Protein AF-A0A377Z232-F1 (afdb_monomer)

pLDDT: mean 94.0, std 9.18, range [43.06, 98.81]

Nearest PDB structures (foldseek):
  4uu2-assembly1_B  TM=9.853E-01  e=2.128E-12  Enterobacter sp.
  4uu3-assembly1_B  TM=1.006E+00  e=4.491E-12  Enterobacter sp.
  3nx1-assembly1_A  TM=1.005E+00  e=2.904E-11  Enterobacter sp. Px6-4
  8a85-assembly3_E  TM=9.944E-01  e=4.906E-10  synthetic construct
  2w2a-assembly1_B  TM=9.145E-01  e=1.490E-08  Lactiplantibacillus plantarum

Mean predicted aligned error: 3.64 Å

Solvent-accessible surface area (backbone atoms only — not comparable to full-atom values): 5765 Å² total; per-residue (Å²): 133,82,71,97,59,65,47,83,61,47,76,92,50,47,70,42,73,48,76,51,65,48,97,89,67,31,31,38,34,41,32,29,70,44,80,45,30,31,30,38,37,26,71,38,59,100,63,42,74,42,68,49,70,78,41,62,35,53,57,42,38,80,48,96,51,26,37,37,41,33,38,70,45,97,88,57,34,37,38,40,35,41,44,28,67,78,76,74,42,75,48,76,50,76,49,65,71,82,78,134

InterPro domains:
  IPR008729 Phenolic acid decarboxylase [PF05870] (10-94)
  IPR008729 Phenolic acid decarboxylase [PTHR40087] (3-95)
  IPR012674 Calycin [G3DSA:2.40.128.20] (2-100)
  IPR012674 Calycin [SSF50814] (4-94)

Secondary structure (DSSP, 8-state):
---SS-TT--TTTTT-EEEEE-TTS-EEEEEEEETTEEEEEE-SSTTTT-EEEEEE-EEEEEETTEEEEEEE-TTS-EEEEEEETTTTEEEEEEE-----

Structure (mmCIF, N/CA/C/O backbone):
data_AF-A0A377Z232-F1
#
_entry.id   AF-A0A377Z232-F1
#
loop_
_atom_site.group_PDB
_atom_site.id
_atom_site.type_symbol
_atom_site.label_atom_id
_atom_site.label_alt_id
_atom_site.label_comp_id
_atom_site.label_asym_id
_atom_site.label_entity_id
_atom_site.label_seq_id
_atom_site.pdbx_PDB_ins_code
_atom_site.Cartn_x
_atom_site.Cartn_y
_atom_site.Cartn_z
_atom_site.occupancy
_atom_site.B_iso_or_equiv
_atom_site.auth_seq_id
_atom_site.auth_comp_id
_atom_site.auth_asym_id
_atom_site.auth_atom_id
_atom_site.pdbx_PDB_model_num
ATOM 1 N N . MET A 1 1 ? -27.271 4.445 4.735 1.00 63.25 1 MET A N 1
ATOM 2 C CA . MET A 1 1 ? -26.750 3.400 5.643 1.00 63.25 1 MET A CA 1
ATOM 3 C C . MET A 1 1 ? -25.413 3.866 6.184 1.00 63.25 1 MET A C 1
ATOM 5 O O . MET A 1 1 ? -24.629 4.396 5.406 1.00 63.25 1 MET A O 1
ATOM 9 N N . MET A 1 2 ? -25.178 3.727 7.488 1.00 81.12 2 MET A N 1
ATOM 10 C CA . MET A 1 2 ? -23.838 3.892 8.059 1.00 81.12 2 MET A CA 1
ATOM 11 C C . MET A 1 2 ? -23.001 2.655 7.717 1.00 81.12 2 MET A C 1
ATOM 13 O O . MET A 1 2 ? -23.539 1.550 7.657 1.00 81.12 2 MET A O 1
ATOM 17 N N . SER A 1 3 ? -21.711 2.855 7.451 1.00 85.62 3 SER A N 1
ATOM 18 C CA . SER A 1 3 ? -20.752 1.758 7.300 1.00 85.62 3 SER A CA 1
ATOM 19 C C . SER A 1 3 ? -20.686 0.939 8.594 1.00 85.62 3 SER A C 1
ATOM 21 O O . SER A 1 3 ? -20.823 1.504 9.678 1.00 85.62 3 SER A O 1
ATOM 23 N N . THR A 1 4 ? -20.451 -0.370 8.494 1.00 94.75 4 THR A N 1
ATOM 24 C CA . THR A 1 4 ? -20.207 -1.237 9.663 1.00 94.75 4 THR A CA 1
ATOM 25 C C . THR A 1 4 ? -18.810 -1.047 10.259 1.00 94.75 4 THR A C 1
ATOM 27 O O . THR A 1 4 ? -18.540 -1.556 11.340 1.00 94.75 4 THR A O 1
ATOM 30 N N . PHE A 1 5 ? -17.940 -0.300 9.575 1.00 95.62 5 PHE A N 1
ATOM 31 C CA . PHE A 1 5 ? -16.570 0.012 9.980 1.00 95.62 5 PHE A CA 1
ATOM 32 C C . PHE A 1 5 ? -16.262 1.507 9.813 1.00 95.62 5 PHE A C 1
ATOM 34 O O . PHE A 1 5 ? -16.828 2.174 8.939 1.00 95.62 5 PHE A O 1
ATOM 41 N N . ASP A 1 6 ? -15.318 2.034 10.598 1.00 96.31 6 ASP A N 1
ATOM 42 C CA . ASP A 1 6 ? -14.772 3.378 10.379 1.00 96.31 6 ASP A CA 1
ATOM 43 C C . ASP A 1 6 ? -13.776 3.364 9.211 1.00 96.31 6 ASP A C 1
ATOM 45 O O . ASP A 1 6 ? -12.753 2.680 9.245 1.00 96.31 6 ASP A O 1
ATOM 49 N N . LYS A 1 7 ? -14.072 4.139 8.163 1.00 95.69 7 LYS A N 1
ATOM 50 C CA 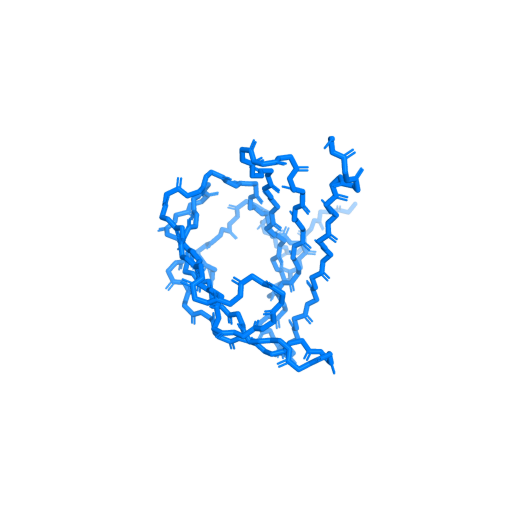. LYS A 1 7 ? -13.253 4.240 6.945 1.00 95.69 7 LYS A CA 1
ATOM 51 C C . LYS A 1 7 ? -11.890 4.916 7.160 1.00 95.69 7 LYS A C 1
ATOM 53 O O . LYS A 1 7 ? -11.016 4.781 6.301 1.00 95.69 7 LYS A O 1
ATOM 58 N N . HIS A 1 8 ? -11.720 5.654 8.260 1.00 95.25 8 HIS A N 1
ATOM 59 C CA . HIS A 1 8 ? -10.464 6.329 8.610 1.00 95.25 8 HIS A CA 1
ATOM 60 C C . HIS A 1 8 ? -9.649 5.562 9.654 1.00 95.25 8 HIS A C 1
ATOM 62 O O . HIS A 1 8 ? -8.497 5.917 9.904 1.00 95.25 8 HIS A O 1
ATOM 68 N N . ASP A 1 9 ? -10.211 4.505 10.245 1.00 97.88 9 ASP A N 1
ATOM 69 C CA . ASP A 1 9 ? -9.456 3.624 11.125 1.00 97.88 9 ASP A CA 1
ATOM 70 C C . ASP A 1 9 ? -8.521 2.735 10.295 1.00 97.88 9 ASP A C 1
ATOM 72 O O . ASP A 1 9 ? -8.925 1.756 9.660 1.00 97.88 9 ASP A O 1
ATOM 76 N N . LEU A 1 10 ? -7.242 3.104 10.305 1.00 98.50 10 LEU A N 1
ATOM 77 C CA . LEU A 1 10 ? -6.162 2.395 9.626 1.00 98.50 10 LEU A CA 1
ATOM 78 C C . LEU A 1 10 ? -5.327 1.529 10.582 1.00 98.50 10 LEU A C 1
ATOM 80 O O . LEU A 1 10 ? -4.297 0.998 10.166 1.00 98.50 10 LEU A O 1
ATOM 84 N N . SER A 1 11 ? -5.744 1.358 11.842 1.00 98.25 11 SER A N 1
ATOM 85 C CA . SER A 1 11 ? -4.979 0.617 12.860 1.00 98.25 11 SER A CA 1
ATOM 86 C C . SER A 1 11 ? -4.680 -0.834 12.460 1.00 98.25 11 SER A C 1
ATOM 88 O O . SER A 1 11 ? -3.608 -1.356 12.758 1.00 98.25 11 SER A O 1
ATOM 90 N N . GLY A 1 12 ? -5.580 -1.473 11.705 1.00 98.00 12 GLY A N 1
ATOM 91 C CA . GLY A 1 12 ? -5.375 -2.821 11.165 1.00 98.00 12 GLY A CA 1
ATOM 92 C C . GLY A 1 12 ? -4.327 -2.915 10.045 1.00 98.00 12 GLY A C 1
ATOM 93 O O . GLY A 1 12 ? -3.817 -4.009 9.775 1.00 98.00 12 GLY A O 1
ATOM 94 N N . PHE A 1 13 ? -3.967 -1.792 9.416 1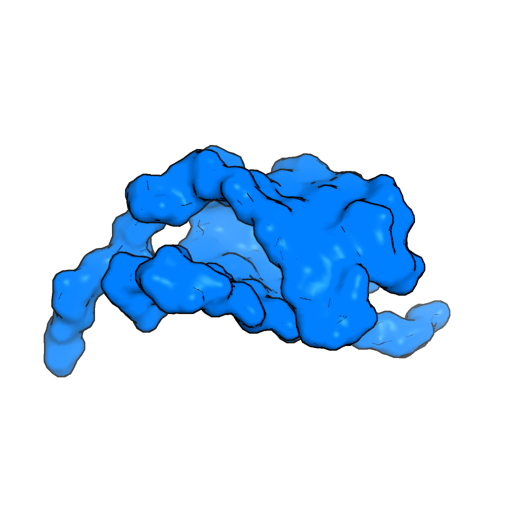.00 98.50 13 PHE A N 1
ATOM 95 C CA . PHE A 1 13 ? -3.138 -1.744 8.207 1.00 98.50 13 PHE A CA 1
ATOM 96 C C . PHE A 1 13 ? -1.794 -1.036 8.393 1.00 98.50 13 PHE A C 1
ATOM 98 O O . PHE A 1 13 ? -0.799 -1.477 7.821 1.00 98.50 13 PHE A O 1
ATOM 105 N N . ILE A 1 14 ? -1.729 0.014 9.215 1.00 98.62 14 ILE A N 1
ATOM 106 C CA . ILE A 1 14 ? -0.463 0.677 9.556 1.00 98.62 14 ILE A CA 1
ATOM 107 C C . ILE A 1 14 ? 0.491 -0.333 10.210 1.00 98.62 14 ILE A C 1
ATOM 109 O O . ILE A 1 14 ? 0.091 -1.175 11.014 1.00 98.62 14 ILE A O 1
ATOM 113 N N . GLY A 1 15 ? 1.765 -0.276 9.826 1.00 98.50 15 GLY A N 1
ATOM 114 C CA . GLY A 1 15 ? 2.813 -1.196 10.260 1.00 98.50 15 GLY A CA 1
ATOM 115 C C . GLY A 1 15 ? 2.833 -2.531 9.512 1.00 98.50 15 GLY A C 1
ATOM 116 O O . GLY A 1 15 ? 3.721 -3.345 9.759 1.00 98.50 15 GLY A O 1
ATOM 117 N N . LYS A 1 16 ? 1.891 -2.793 8.592 1.00 98.50 16 LYS A N 1
ATOM 118 C CA . LYS A 1 16 ? 1.925 -4.011 7.773 1.00 98.50 16 LYS A CA 1
ATOM 119 C C . LYS A 1 16 ? 3.086 -3.957 6.785 1.00 98.50 16 LYS A C 1
ATOM 121 O O . LYS A 1 16 ? 3.273 -2.979 6.062 1.00 98.50 16 LYS A O 1
ATOM 126 N N . HIS A 1 17 ? 3.820 -5.062 6.741 1.00 98.31 17 HIS A N 1
ATOM 127 C CA . HIS A 1 17 ? 4.869 -5.347 5.773 1.00 98.31 17 HIS A CA 1
ATOM 128 C C . HIS A 1 17 ? 4.407 -6.514 4.902 1.00 98.31 17 HIS A C 1
ATOM 130 O O . HIS A 1 17 ? 4.080 -7.581 5.420 1.00 98.31 17 HIS A O 1
ATOM 136 N N . LEU A 1 18 ? 4.282 -6.279 3.598 1.00 97.81 18 LEU A N 1
ATOM 137 C CA . LEU A 1 18 ? 3.625 -7.192 2.668 1.00 97.81 18 LEU A CA 1
ATOM 138 C C . LEU A 1 18 ? 4.521 -7.428 1.460 1.00 97.81 18 LEU A C 1
ATOM 140 O O . LEU A 1 18 ? 4.946 -6.474 0.814 1.00 97.81 18 LEU A O 1
ATOM 144 N N . VAL A 1 19 ? 4.744 -8.697 1.134 1.00 97.44 19 VAL A N 1
ATOM 145 C CA . VAL A 1 19 ? 5.384 -9.135 -0.110 1.00 97.44 19 VAL A CA 1
ATOM 146 C C . VAL A 1 19 ? 4.332 -9.866 -0.930 1.00 97.44 19 VAL A C 1
ATOM 148 O O . VAL A 1 19 ? 3.647 -10.748 -0.411 1.00 97.44 19 VAL A O 1
ATOM 151 N N . TYR A 1 20 ? 4.184 -9.495 -2.196 1.00 95.88 20 TYR A N 1
ATOM 152 C CA . TYR A 1 20 ? 3.184 -10.064 -3.091 1.00 95.88 20 TYR A CA 1
ATOM 153 C C . TYR A 1 20 ? 3.747 -10.222 -4.501 1.00 95.88 20 TYR A C 1
ATOM 155 O O . TYR A 1 20 ? 4.652 -9.503 -4.923 1.00 95.88 20 TYR A O 1
ATOM 163 N N . THR A 1 21 ? 3.210 -11.200 -5.224 1.00 96.12 21 THR A N 1
ATOM 164 C CA . THR A 1 21 ? 3.574 -11.475 -6.614 1.00 96.12 21 THR A CA 1
ATOM 165 C C . THR A 1 21 ? 2.326 -11.302 -7.461 1.00 96.12 21 THR A C 1
ATOM 167 O O . THR A 1 21 ? 1.313 -11.935 -7.176 1.00 96.12 21 THR A O 1
ATOM 170 N N . TYR A 1 22 ? 2.384 -10.422 -8.456 1.00 94.69 22 TYR A N 1
ATOM 171 C CA . TYR A 1 22 ? 1.316 -10.270 -9.441 1.00 94.69 22 TYR A CA 1
ATOM 172 C C . TYR A 1 22 ? 1.182 -11.537 -10.297 1.00 94.69 22 TYR A C 1
ATOM 174 O O . TYR A 1 22 ? 2.149 -12.279 -10.467 1.00 94.69 22 TYR A O 1
ATOM 182 N N . ASP A 1 23 ? 0.023 -11.733 -10.929 1.00 95.38 23 ASP A N 1
ATOM 183 C CA . ASP A 1 23 ? -0.222 -12.878 -11.824 1.00 95.38 23 ASP A CA 1
ATOM 184 C C . ASP A 1 23 ? 0.754 -12.936 -13.016 1.00 95.38 23 ASP A C 1
ATOM 186 O O . ASP A 1 23 ? 1.023 -14.004 -13.560 1.00 95.38 23 ASP A O 1
ATOM 190 N N . ASN A 1 24 ? 1.337 -11.796 -13.403 1.00 93.38 24 ASN A N 1
ATOM 191 C CA . ASN A 1 24 ? 2.379 -11.710 -14.433 1.00 93.38 24 ASN A CA 1
ATOM 192 C C . ASN A 1 24 ? 3.796 -12.070 -13.924 1.00 93.38 24 ASN A C 1
ATOM 194 O O . ASN A 1 24 ? 4.771 -11.921 -14.662 1.00 93.38 24 ASN A O 1
ATOM 198 N N . GLY A 1 25 ? 3.924 -12.520 -12.672 1.00 94.75 25 GLY A N 1
ATOM 199 C CA . GLY A 1 25 ? 5.167 -12.981 -12.055 1.00 94.75 25 GLY A CA 1
ATOM 200 C C . GLY A 1 25 ? 6.031 -11.893 -11.412 1.00 94.75 25 GLY A C 1
ATOM 201 O O . GLY A 1 25 ? 7.102 -12.206 -10.889 1.00 94.75 25 GLY A O 1
ATOM 202 N N . TRP A 1 26 ? 5.619 -10.621 -11.430 1.00 95.06 26 TRP A N 1
ATOM 203 C CA . TRP A 1 26 ? 6.415 -9.561 -10.811 1.00 95.06 26 TRP A CA 1
ATOM 204 C C . TRP A 1 26 ? 6.240 -9.526 -9.296 1.00 95.06 26 TRP A C 1
ATOM 206 O O . TRP A 1 26 ? 5.116 -9.511 -8.794 1.00 95.06 26 TRP A O 1
ATOM 216 N N . ASN A 1 27 ? 7.354 -9.463 -8.571 1.00 95.62 27 ASN A N 1
ATOM 217 C CA . ASN A 1 27 ? 7.386 -9.511 -7.117 1.00 95.62 27 ASN A CA 1
ATOM 218 C C . ASN A 1 27 ? 7.667 -8.126 -6.520 1.00 95.62 27 ASN A C 1
ATOM 220 O O . ASN A 1 27 ? 8.649 -7.464 -6.864 1.00 95.62 27 ASN A O 1
ATOM 224 N N . TYR A 1 28 ? 6.770 -7.695 -5.641 1.00 96.81 28 TYR A N 1
ATOM 225 C CA . TYR A 1 28 ? 6.739 -6.369 -5.039 1.00 96.81 28 TYR A CA 1
ATOM 226 C C . TYR A 1 28 ? 6.604 -6.488 -3.521 1.00 96.81 28 TYR A C 1
ATOM 228 O O . TYR A 1 28 ? 6.102 -7.472 -2.979 1.00 96.81 28 TYR A O 1
ATOM 236 N N . GLU A 1 29 ? 7.049 -5.450 -2.832 1.00 97.81 29 GLU A N 1
ATOM 237 C CA . GLU A 1 29 ? 7.061 -5.342 -1.383 1.00 97.81 29 GLU A CA 1
ATOM 238 C C . GLU A 1 29 ? 6.625 -3.937 -0.975 1.00 97.81 29 GLU A C 1
ATOM 240 O O . GLU A 1 29 ? 7.096 -2.954 -1.548 1.00 97.81 29 GLU A O 1
ATOM 245 N N . ILE A 1 30 ? 5.745 -3.835 0.021 1.00 98.38 30 ILE A N 1
ATOM 246 C CA . ILE A 1 30 ? 5.334 -2.563 0.623 1.00 98.38 30 ILE A CA 1
ATOM 247 C C . ILE A 1 30 ? 5.409 -2.628 2.147 1.00 98.38 30 ILE A C 1
ATOM 249 O O . ILE A 1 30 ? 5.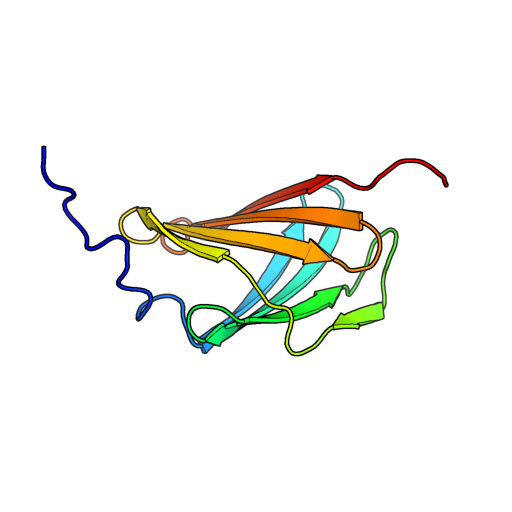131 -3.662 2.757 1.00 98.38 30 ILE A O 1
ATOM 253 N N . TYR A 1 31 ? 5.730 -1.496 2.762 1.00 98.69 31 TYR A N 1
ATOM 254 C CA . TYR A 1 31 ? 5.628 -1.262 4.196 1.00 98.69 31 TYR A CA 1
ATOM 255 C C . TYR A 1 31 ? 4.779 -0.014 4.449 1.00 98.69 31 TYR A C 1
ATOM 257 O O . TYR A 1 31 ? 5.145 1.092 4.048 1.00 98.69 31 TYR A O 1
ATOM 265 N N . VAL A 1 32 ? 3.637 -0.191 5.115 1.00 98.69 32 VAL A N 1
ATOM 266 C CA . VAL A 1 32 ? 2.701 0.897 5.432 1.00 98.69 32 VAL A CA 1
ATOM 267 C C . VAL A 1 32 ? 3.203 1.632 6.672 1.00 98.69 32 VAL A C 1
ATOM 269 O O . VAL A 1 32 ? 2.891 1.252 7.799 1.00 98.69 32 VAL A O 1
ATOM 272 N N . LYS A 1 33 ? 4.021 2.667 6.478 1.00 98.50 33 LYS A N 1
ATOM 27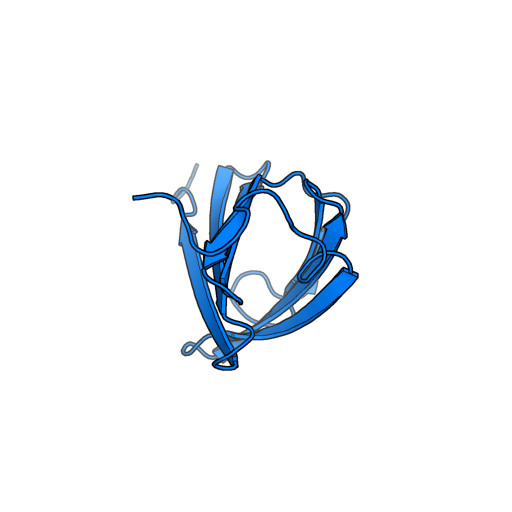3 C CA . LYS A 1 33 ? 4.755 3.331 7.564 1.00 98.50 33 LYS A CA 1
ATOM 274 C C . LYS A 1 33 ? 3.833 4.063 8.536 1.00 98.50 33 LYS A C 1
ATOM 276 O O . LYS A 1 33 ? 4.023 3.981 9.746 1.00 98.50 33 LYS A O 1
ATOM 281 N N . ASN A 1 34 ? 2.853 4.790 8.009 1.00 98.56 34 ASN A N 1
ATOM 282 C CA . ASN A 1 34 ? 1.859 5.536 8.779 1.00 98.56 34 ASN A CA 1
ATOM 283 C C . ASN A 1 34 ? 0.592 5.759 7.919 1.00 98.56 34 ASN A C 1
ATOM 285 O O . ASN A 1 34 ? 0.452 5.153 6.859 1.00 98.56 34 ASN A O 1
ATOM 289 N N . GLY A 1 35 ? -0.341 6.608 8.365 1.00 98.19 35 GLY A N 1
ATOM 290 C CA . GLY A 1 35 ? -1.621 6.840 7.677 1.00 98.19 35 GLY A CA 1
ATOM 291 C C . GLY A 1 35 ? -1.549 7.555 6.317 1.00 98.19 35 GLY A C 1
ATOM 292 O O . GLY A 1 35 ? -2.576 7.652 5.653 1.00 98.19 35 GLY A O 1
ATOM 293 N N . HIS A 1 36 ? -0.383 8.055 5.902 1.00 98.38 36 HIS A N 1
ATOM 294 C CA . HIS A 1 36 ? -0.192 8.799 4.649 1.00 98.38 36 HIS A CA 1
ATOM 295 C C . HIS A 1 36 ? 1.173 8.539 3.984 1.00 98.38 36 HIS A C 1
ATOM 297 O O . HIS A 1 36 ? 1.587 9.278 3.091 1.00 98.38 36 HIS A O 1
ATOM 303 N N . THR A 1 37 ? 1.910 7.511 4.409 1.00 98.50 37 THR A N 1
ATOM 304 C CA . THR A 1 37 ? 3.256 7.225 3.892 1.00 98.50 37 THR A CA 1
ATOM 305 C C . THR A 1 37 ? 3.500 5.726 3.778 1.00 98.50 37 THR A C 1
ATOM 307 O O . THR A 1 37 ? 3.161 4.966 4.691 1.00 98.50 37 THR A O 1
ATOM 310 N N . LEU A 1 38 ? 4.162 5.307 2.697 1.00 98.44 38 LEU A N 1
ATOM 311 C CA . LEU A 1 38 ? 4.703 3.958 2.541 1.00 98.44 38 LEU A CA 1
ATOM 312 C C . LEU A 1 38 ? 6.168 3.961 2.097 1.00 98.44 38 LEU A C 1
ATOM 314 O O . LEU A 1 38 ? 6.640 4.890 1.444 1.00 98.44 38 LEU A O 1
ATOM 318 N N . ASP A 1 39 ? 6.848 2.860 2.400 1.00 98.50 39 ASP A N 1
ATOM 319 C CA . ASP A 1 39 ? 8.066 2.454 1.702 1.00 98.50 39 ASP A CA 1
ATOM 320 C C . ASP A 1 39 ? 7.715 1.288 0.770 1.00 98.50 39 ASP A C 1
ATOM 322 O O . ASP A 1 39 ? 6.846 0.472 1.093 1.00 98.50 39 ASP A O 1
ATOM 326 N N . TYR A 1 40 ? 8.383 1.174 -0.377 1.00 97.38 40 TYR A N 1
ATOM 327 C CA . TYR A 1 40 ? 8.190 0.033 -1.270 1.00 97.38 40 TYR A CA 1
ATOM 328 C C . TYR A 1 40 ? 9.486 -0.419 -1.940 1.00 97.38 40 TYR A C 1
ATOM 330 O O . TYR A 1 40 ? 10.418 0.360 -2.147 1.00 97.38 40 TYR A O 1
ATOM 338 N N . ARG A 1 41 ? 9.538 -1.702 -2.300 1.00 97.12 41 ARG A N 1
ATOM 339 C CA . ARG A 1 41 ? 10.633 -2.321 -3.048 1.00 97.12 41 ARG A CA 1
ATOM 340 C C . ARG A 1 41 ? 10.081 -3.225 -4.142 1.00 97.12 41 ARG A C 1
ATOM 342 O O . ARG A 1 41 ? 9.095 -3.928 -3.954 1.00 97.12 41 ARG A O 1
ATOM 349 N N . ILE A 1 42 ? 10.735 -3.199 -5.292 1.00 94.50 42 ILE A N 1
ATOM 350 C CA . ILE A 1 42 ? 10.405 -4.000 -6.464 1.00 94.50 42 ILE A CA 1
ATOM 351 C C . ILE A 1 42 ? 11.520 -5.023 -6.630 1.00 94.50 42 ILE A C 1
ATOM 353 O O . ILE A 1 42 ? 12.664 -4.660 -6.896 1.00 94.50 42 ILE A O 1
ATOM 357 N N . HIS A 1 43 ? 11.205 -6.301 -6.450 1.00 93.69 43 HIS A N 1
ATOM 358 C CA . HIS A 1 43 ? 12.185 -7.385 -6.537 1.00 93.69 43 HIS A CA 1
ATOM 359 C C . HIS A 1 43 ? 12.391 -7.850 -7.976 1.00 93.69 43 HIS A C 1
ATOM 361 O O . HIS A 1 43 ? 13.518 -8.114 -8.381 1.00 93.69 43 HIS A O 1
ATOM 367 N N . SER A 1 44 ? 11.319 -7.927 -8.769 1.00 90.06 44 SER A N 1
ATOM 368 C CA . SER A 1 44 ? 11.366 -8.379 -10.165 1.00 90.06 44 SER A CA 1
ATOM 369 C C . SER A 1 44 ? 10.362 -7.632 -11.052 1.00 90.06 44 SER A C 1
ATOM 371 O O . SER A 1 44 ? 9.439 -6.988 -10.556 1.00 90.06 44 SER A O 1
ATOM 373 N N . GLY A 1 45 ? 10.545 -7.709 -12.374 1.00 87.88 45 GLY A N 1
ATOM 374 C CA . GLY A 1 45 ? 9.708 -7.034 -13.375 1.00 87.88 45 GLY A CA 1
ATOM 375 C C . GLY A 1 45 ? 10.449 -5.926 -14.127 1.00 87.88 45 GLY A C 1
ATOM 376 O O . GLY A 1 45 ? 11.676 -5.857 -14.086 1.00 87.88 45 GLY A O 1
ATOM 377 N N . ILE A 1 46 ? 9.704 -5.054 -14.817 1.00 83.19 46 ILE A N 1
ATOM 378 C CA . ILE A 1 46 ? 10.266 -4.010 -15.706 1.00 83.19 46 ILE A CA 1
ATOM 379 C C . ILE A 1 46 ? 11.204 -3.045 -14.962 1.00 83.19 46 ILE A C 1
ATOM 381 O O . ILE A 1 46 ? 12.175 -2.561 -15.533 1.00 83.19 46 ILE A O 1
ATOM 385 N N . VAL A 1 47 ? 10.931 -2.784 -13.683 1.00 83.56 47 VAL A N 1
ATOM 386 C CA . VAL A 1 47 ? 11.693 -1.856 -12.831 1.00 83.56 47 VAL A CA 1
ATOM 387 C C . VAL A 1 47 ? 12.265 -2.557 -11.589 1.00 83.56 47 VAL A C 1
ATOM 389 O O . VAL A 1 47 ? 12.272 -1.997 -10.493 1.00 83.56 47 VAL A O 1
ATOM 392 N N . GLY A 1 48 ? 12.716 -3.807 -11.747 1.00 85.38 48 GLY A N 1
ATOM 393 C CA . GLY A 1 48 ? 13.325 -4.597 -10.670 1.00 85.38 48 GLY A CA 1
ATOM 394 C C . GLY A 1 48 ? 14.514 -3.902 -9.986 1.00 85.38 48 GLY A C 1
ATOM 395 O O . GLY A 1 48 ? 15.192 -3.067 -10.581 1.00 85.38 48 GLY A O 1
ATOM 396 N N . ASN A 1 49 ? 14.753 -4.247 -8.719 1.00 90.56 49 ASN A N 1
ATOM 397 C CA . ASN A 1 49 ? 15.715 -3.635 -7.789 1.00 90.56 49 ASN A CA 1
ATOM 398 C C . ASN A 1 49 ? 15.456 -2.168 -7.409 1.00 90.56 49 ASN A C 1
ATOM 400 O O . ASN A 1 49 ? 16.223 -1.594 -6.631 1.00 90.56 49 ASN A O 1
ATOM 404 N N . ARG A 1 50 ? 14.372 -1.549 -7.886 1.00 91.38 50 ARG A N 1
ATOM 405 C CA . ARG A 1 50 ? 13.966 -0.224 -7.414 1.00 91.38 50 ARG A CA 1
ATOM 406 C C . ARG A 1 50 ? 13.429 -0.310 -5.987 1.00 91.38 50 ARG A C 1
ATOM 408 O O . ARG A 1 50 ? 12.645 -1.195 -5.654 1.00 91.38 50 ARG A O 1
ATOM 415 N N . TRP A 1 51 ? 13.797 0.658 -5.159 1.00 94.88 51 TRP A N 1
ATOM 416 C CA . TRP A 1 51 ? 13.222 0.853 -3.833 1.00 94.88 51 TRP A CA 1
ATOM 417 C C . TRP A 1 51 ? 13.002 2.342 -3.589 1.00 94.88 51 TRP A C 1
ATOM 419 O O . TRP A 1 51 ? 13.768 3.174 -4.079 1.00 94.88 51 TRP A O 1
ATOM 429 N N . VAL 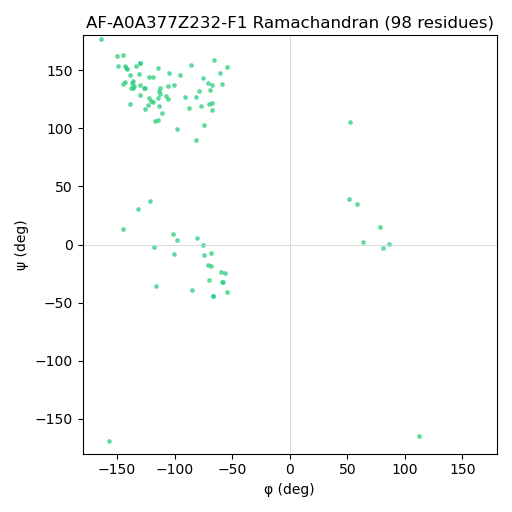A 1 52 ? 11.944 2.673 -2.863 1.00 96.31 52 VAL A N 1
ATOM 430 C CA . VAL A 1 52 ? 11.577 4.048 -2.534 1.00 96.31 52 VAL A CA 1
ATOM 431 C C . VAL A 1 52 ? 11.159 4.101 -1.076 1.00 96.31 52 VAL A C 1
ATOM 433 O O . VAL A 1 52 ? 10.477 3.206 -0.573 1.00 96.31 52 VAL A O 1
ATOM 436 N N . LYS A 1 53 ? 11.599 5.160 -0.405 1.00 97.62 53 LYS A N 1
ATOM 437 C CA . LYS A 1 53 ? 11.251 5.469 0.976 1.00 97.62 53 LYS A CA 1
ATOM 438 C C . LYS A 1 53 ? 10.447 6.751 1.037 1.00 97.62 53 LYS A C 1
ATOM 440 O O . LYS A 1 53 ? 10.642 7.630 0.202 1.00 97.62 53 LYS A O 1
ATOM 445 N N . ASP A 1 54 ? 9.604 6.839 2.056 1.00 97.94 54 ASP A N 1
ATOM 446 C CA . ASP A 1 54 ? 8.857 8.045 2.406 1.00 97.94 54 ASP A CA 1
ATOM 447 C C . ASP A 1 54 ? 7.956 8.545 1.263 1.00 97.94 54 ASP A C 1
ATOM 449 O O . ASP A 1 54 ? 7.751 9.744 1.093 1.00 97.94 54 ASP A O 1
ATOM 453 N N . GLN A 1 55 ? 7.393 7.617 0.479 1.00 98.12 55 GLN A N 1
ATOM 454 C CA . GLN A 1 55 ? 6.419 7.948 -0.556 1.00 98.12 55 GLN A CA 1
ATOM 455 C C . GLN A 1 55 ? 5.117 8.392 0.114 1.00 98.12 55 GLN A C 1
ATOM 457 O O . GLN A 1 55 ? 4.495 7.622 0.849 1.00 98.12 55 GLN A O 1
ATOM 462 N N . GLU A 1 56 ? 4.687 9.618 -0.166 1.00 98.44 56 GLU A N 1
ATOM 463 C CA . GLU A 1 56 ? 3.375 10.111 0.247 1.00 98.44 56 GLU A CA 1
ATOM 464 C C . GLU A 1 56 ? 2.269 9.355 -0.499 1.00 98.44 56 GLU A C 1
ATOM 466 O O . GLU A 1 56 ? 2.379 9.102 -1.703 1.00 98.44 56 GLU A O 1
ATOM 471 N N . ALA A 1 57 ? 1.210 8.969 0.210 1.00 98.50 57 ALA A N 1
ATOM 472 C CA . ALA A 1 57 ? 0.110 8.210 -0.362 1.00 98.50 57 ALA A CA 1
ATOM 473 C C . ALA A 1 57 ? -1.227 8.509 0.311 1.00 98.50 57 ALA A C 1
ATOM 475 O O . ALA A 1 57 ? -1.316 8.815 1.498 1.00 98.50 57 ALA A O 1
ATOM 476 N N . TYR A 1 58 ? -2.292 8.306 -0.453 1.00 98.56 58 TYR A N 1
ATOM 477 C CA . TYR A 1 58 ? -3.661 8.288 0.032 1.00 98.56 58 TYR A CA 1
ATOM 478 C C . TYR A 1 58 ? -4.010 6.874 0.488 1.00 98.56 58 TYR A C 1
ATOM 480 O O . TYR A 1 58 ? -4.011 5.945 -0.323 1.00 98.56 58 TYR A O 1
ATOM 488 N N . ILE A 1 59 ? -4.317 6.711 1.776 1.00 98.62 59 ILE A N 1
ATOM 489 C CA . ILE A 1 59 ? -4.636 5.416 2.385 1.00 98.62 59 ILE A CA 1
ATOM 490 C C . ILE A 1 59 ? -6.027 5.486 3.005 1.00 98.62 59 ILE A C 1
ATOM 492 O O . ILE A 1 59 ? -6.316 6.370 3.807 1.00 98.62 59 ILE A O 1
ATOM 496 N N . VAL A 1 60 ? -6.900 4.552 2.631 1.00 98.31 60 VAL A N 1
ATOM 497 C CA . VAL A 1 60 ? -8.278 4.486 3.138 1.00 98.31 60 VAL A CA 1
ATOM 498 C C . VAL A 1 60 ? -8.713 3.044 3.370 1.00 98.31 60 VAL A C 1
ATOM 500 O O . VAL A 1 60 ? -8.272 2.125 2.674 1.00 98.31 60 VAL A O 1
ATOM 503 N N . ARG A 1 61 ? -9.624 2.839 4.324 1.00 98.56 61 ARG A N 1
ATOM 504 C CA . ARG A 1 61 ? -10.298 1.555 4.534 1.00 98.56 61 ARG A CA 1
ATOM 505 C C . ARG A 1 61 ? -11.587 1.518 3.710 1.00 98.56 61 ARG A C 1
ATOM 507 O O . ARG A 1 61 ? -12.410 2.427 3.796 1.00 98.56 61 ARG A O 1
ATOM 514 N N . VAL A 1 62 ? -11.751 0.478 2.892 1.00 98.25 62 VAL A N 1
ATOM 515 C CA . VAL A 1 62 ? -12.888 0.307 1.959 1.00 98.25 62 VAL A CA 1
ATOM 516 C C . VAL A 1 62 ? -13.738 -0.933 2.258 1.00 98.25 62 VAL A C 1
ATOM 518 O O . VAL A 1 62 ? -14.752 -1.157 1.606 1.00 98.25 62 VAL A O 1
ATOM 521 N N . GLY A 1 63 ? -13.345 -1.720 3.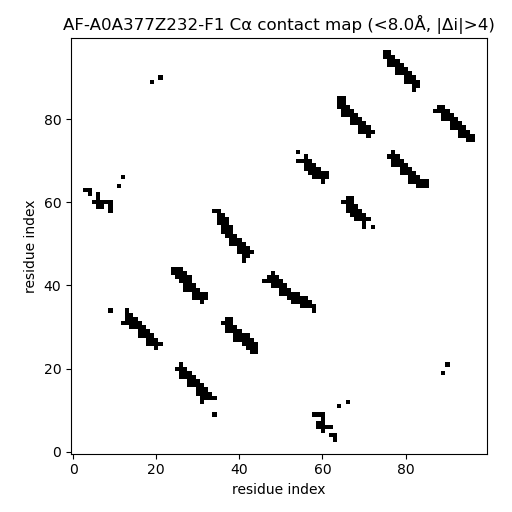257 1.00 97.69 63 GLY A N 1
ATOM 522 C CA . GLY A 1 63 ? -14.074 -2.872 3.780 1.00 97.69 63 GLY A CA 1
ATOM 523 C C . GLY A 1 63 ? -13.518 -3.279 5.144 1.00 97.69 63 GLY A C 1
ATOM 524 O O . GLY A 1 63 ? -12.511 -2.728 5.595 1.00 97.69 63 GLY A O 1
ATOM 525 N N . GLU A 1 64 ? -14.125 -4.277 5.786 1.00 96.56 64 GLU A N 1
ATOM 526 C CA . GLU A 1 64 ? -13.735 -4.704 7.139 1.00 96.56 64 GLU A CA 1
ATOM 527 C C . GLU A 1 64 ? -12.238 -5.040 7.240 1.00 96.56 64 GLU A C 1
ATOM 529 O O . GLU A 1 64 ? -11.563 -4.642 8.179 1.00 96.56 64 GLU A O 1
ATOM 534 N N . SER A 1 65 ? -11.674 -5.713 6.242 1.00 98.12 65 SER A N 1
ATOM 535 C CA . SER A 1 65 ? -10.236 -6.010 6.172 1.00 98.12 65 SER A CA 1
ATOM 536 C C . SER A 1 65 ? -9.653 -5.661 4.804 1.00 98.12 65 SER A C 1
ATOM 538 O O . SER A 1 65 ? -8.724 -6.315 4.332 1.00 98.12 65 SER A O 1
ATOM 540 N N . ILE A 1 66 ? -10.228 -4.640 4.157 1.00 98.69 66 ILE A N 1
ATOM 541 C CA . ILE A 1 66 ? -9.868 -4.213 2.804 1.00 98.69 66 ILE A CA 1
ATOM 542 C C . ILE A 1 66 ? -9.410 -2.761 2.839 1.00 98.69 66 ILE A C 1
ATOM 544 O O . ILE A 1 66 ? -10.151 -1.867 3.259 1.00 98.69 66 ILE A O 1
ATOM 548 N N . TYR A 1 67 ? -8.200 -2.530 2.349 1.00 98.81 67 TYR A N 1
ATOM 549 C CA . TYR A 1 67 ? -7.561 -1.223 2.319 1.00 98.81 67 TYR A CA 1
ATOM 550 C C . TYR A 1 67 ? -7.201 -0.852 0.891 1.00 98.81 67 TYR A C 1
ATOM 552 O O . TYR A 1 67 ? -6.821 -1.705 0.088 1.00 98.81 67 TYR A O 1
ATOM 560 N N . LYS A 1 68 ? -7.317 0.436 0.584 1.00 98.75 68 LYS A N 1
ATOM 561 C CA . LYS A 1 68 ? -6.855 1.020 -0.667 1.00 98.75 68 LYS A CA 1
ATOM 562 C C . LYS A 1 68 ? -5.691 1.954 -0.376 1.00 98.75 68 LYS A C 1
ATOM 564 O O . LYS A 1 68 ? -5.780 2.775 0.535 1.00 98.75 68 LYS A O 1
ATOM 569 N N . ILE A 1 69 ? -4.637 1.849 -1.175 1.00 98.56 69 ILE A N 1
ATOM 570 C CA . ILE A 1 69 ? -3.486 2.754 -1.150 1.00 98.56 69 ILE A CA 1
ATOM 571 C C . ILE A 1 69 ? -3.248 3.301 -2.552 1.00 98.56 69 ILE A C 1
ATOM 573 O O . ILE A 1 69 ? -3.372 2.573 -3.535 1.00 98.56 69 ILE A O 1
ATOM 577 N N . SER A 1 70 ? -3.010 4.600 -2.689 1.00 98.62 70 SER A N 1
ATOM 578 C CA . SER A 1 70 ? -2.795 5.230 -3.995 1.00 98.62 70 SER A CA 1
ATOM 579 C C . SER A 1 70 ? -1.782 6.356 -3.903 1.00 98.62 70 SER A C 1
ATOM 581 O O . SER A 1 70 ? -1.818 7.130 -2.951 1.00 98.62 70 SER A O 1
ATOM 583 N N . TRP A 1 71 ? -0.889 6.453 -4.880 1.00 98.00 71 TRP A N 1
ATOM 584 C CA . TRP A 1 71 ? 0.108 7.515 -4.949 1.00 98.00 71 TRP A CA 1
ATOM 585 C C . TRP A 1 71 ? 0.470 7.828 -6.396 1.00 98.00 71 TRP A C 1
ATOM 587 O O . TRP A 1 71 ? 0.246 7.019 -7.298 1.00 98.00 71 TRP A O 1
ATOM 597 N N . THR A 1 72 ? 1.068 8.998 -6.578 1.00 97.00 72 THR A N 1
ATOM 598 C CA . THR A 1 72 ? 1.714 9.408 -7.821 1.00 97.00 72 THR A CA 1
ATOM 599 C C . THR A 1 72 ? 3.207 9.520 -7.556 1.00 97.00 72 THR A C 1
ATOM 601 O O . THR A 1 72 ? 3.639 10.111 -6.565 1.00 97.00 72 THR A O 1
ATOM 604 N N . GLU A 1 73 ? 4.006 8.930 -8.432 1.00 92.62 73 GLU A N 1
ATOM 605 C CA . GLU A 1 73 ? 5.458 9.030 -8.389 1.00 92.62 73 GLU A CA 1
ATOM 606 C C . GLU A 1 73 ? 5.944 10.293 -9.111 1.00 92.62 73 GLU A C 1
ATOM 608 O O . GLU A 1 73 ? 5.315 10.727 -10.080 1.00 92.62 73 GLU A O 1
ATOM 613 N N . PRO A 1 74 ? 7.125 10.835 -8.755 1.00 88.50 74 PRO A N 1
ATOM 614 C CA . PRO A 1 74 ? 7.725 11.963 -9.475 1.00 88.50 74 PRO A CA 1
ATOM 615 C C . PRO A 1 74 ? 7.927 11.715 -10.979 1.00 88.50 74 PRO A C 1
ATOM 617 O O . PRO A 1 74 ? 7.967 12.657 -11.764 1.00 88.50 74 PRO A O 1
ATOM 620 N N . THR A 1 75 ? 8.029 10.448 -11.396 1.00 87.69 75 THR A N 1
ATOM 621 C CA . THR A 1 75 ? 8.139 10.041 -12.806 1.00 87.69 75 THR A CA 1
ATOM 622 C C . THR A 1 75 ? 6.815 10.126 -13.574 1.00 87.69 75 THR A C 1
ATOM 624 O O . THR A 1 75 ? 6.777 9.798 -14.756 1.00 87.69 75 THR A O 1
ATOM 627 N N . GLY A 1 76 ? 5.721 10.532 -12.921 1.00 90.19 76 GLY A N 1
ATOM 628 C CA . GLY A 1 76 ? 4.381 10.580 -13.507 1.00 90.19 76 GLY A CA 1
ATOM 629 C C . GLY A 1 76 ? 3.688 9.218 -13.588 1.00 90.19 76 GLY A C 1
ATOM 630 O O . GLY A 1 76 ? 2.722 9.082 -14.334 1.00 90.19 76 GLY A O 1
ATOM 631 N N . THR A 1 77 ? 4.195 8.215 -12.865 1.00 92.38 77 THR A N 1
ATOM 632 C CA . THR A 1 77 ? 3.523 6.920 -12.696 1.00 92.38 77 THR A CA 1
ATOM 633 C C . THR A 1 77 ? 2.473 7.050 -11.603 1.00 92.38 77 THR A C 1
ATOM 635 O O . THR A 1 77 ? 2.807 7.437 -10.486 1.00 92.38 77 THR A O 1
ATOM 638 N N . ASP A 1 78 ? 1.238 6.665 -11.895 1.00 96.38 78 ASP A N 1
ATOM 639 C CA . ASP A 1 78 ? 0.166 6.571 -10.910 1.00 96.38 78 ASP A CA 1
ATOM 640 C C . ASP A 1 78 ? -0.029 5.117 -10.485 1.00 96.38 78 ASP A C 1
ATOM 642 O O . ASP A 1 78 ? -0.031 4.202 -11.314 1.00 96.38 78 ASP A O 1
ATOM 646 N N . VAL A 1 79 ? -0.218 4.893 -9.187 1.00 96.94 79 VAL A N 1
ATOM 647 C CA . VAL A 1 79 ? -0.420 3.558 -8.620 1.00 96.94 79 VAL A CA 1
ATOM 648 C C . VAL A 1 79 ? -1.649 3.547 -7.725 1.00 96.94 79 VAL A C 1
ATOM 650 O O . VAL A 1 79 ? -1.862 4.451 -6.918 1.00 96.94 79 VAL A O 1
ATOM 653 N N . SER A 1 80 ? -2.458 2.495 -7.839 1.00 98.31 80 SER A N 1
ATOM 654 C CA . SER A 1 80 ? -3.586 2.230 -6.949 1.00 98.31 80 SER A CA 1
ATOM 655 C C . SER A 1 80 ? -3.655 0.745 -6.615 1.00 98.31 80 SER A C 1
ATOM 657 O O . SER A 1 80 ? -3.780 -0.086 -7.513 1.00 98.31 80 SER A O 1
ATOM 659 N N . LEU A 1 81 ? -3.569 0.405 -5.330 1.00 98.44 81 LEU A N 1
ATOM 660 C CA . LEU A 1 81 ? -3.585 -0.974 -4.846 1.00 98.44 81 LEU A CA 1
ATOM 661 C C . LEU A 1 81 ? -4.775 -1.210 -3.914 1.00 98.44 81 LEU A C 1
ATOM 663 O O . LEU A 1 81 ? -5.125 -0.347 -3.108 1.00 98.44 81 LEU A O 1
ATOM 667 N N . ILE A 1 82 ? -5.344 -2.408 -3.998 1.00 98.69 82 ILE A N 1
ATOM 668 C CA . ILE A 1 82 ? -6.262 -3.001 -3.031 1.00 98.69 82 ILE A C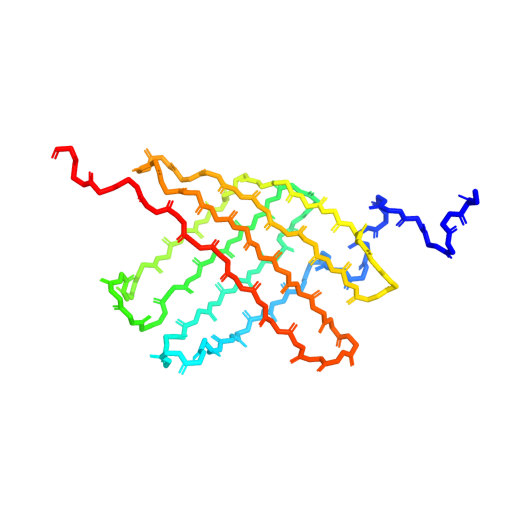A 1
ATOM 669 C C . ILE A 1 82 ? -5.524 -4.111 -2.291 1.00 98.69 82 ILE A C 1
ATOM 671 O O . ILE A 1 82 ? -4.981 -5.030 -2.906 1.00 98.69 82 ILE A O 1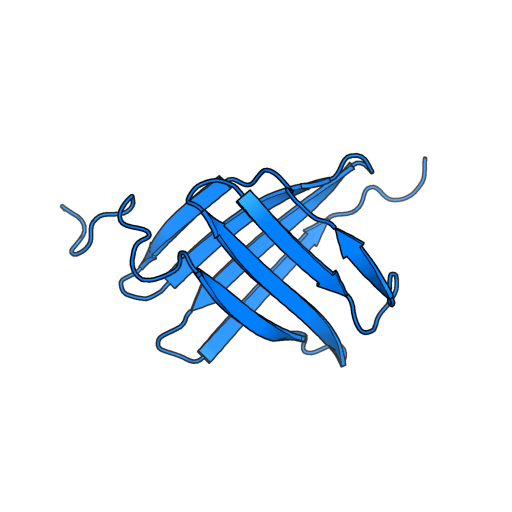
ATOM 675 N N . VAL A 1 83 ? -5.575 -4.042 -0.964 1.00 98.62 83 VAL A N 1
ATOM 676 C CA . VAL A 1 83 ? -5.089 -5.084 -0.064 1.00 98.62 83 VAL A CA 1
ATOM 677 C C . VAL A 1 83 ? -6.266 -5.621 0.729 1.00 98.62 83 VAL A C 1
ATOM 679 O O . VAL A 1 83 ? -6.768 -4.957 1.636 1.00 98.62 83 VAL A O 1
ATOM 682 N N . ASN A 1 84 ? -6.704 -6.827 0.391 1.00 98.50 84 ASN A N 1
ATOM 683 C CA . ASN A 1 84 ? -7.689 -7.560 1.168 1.00 98.50 84 ASN A CA 1
ATOM 684 C C . ASN A 1 84 ? -6.955 -8.559 2.069 1.00 98.50 84 ASN A C 1
ATOM 686 O O . ASN A 1 84 ? -6.538 -9.634 1.636 1.00 98.50 84 ASN A O 1
ATOM 690 N N . LEU A 1 85 ? -6.779 -8.174 3.333 1.00 98.12 85 LEU A N 1
ATOM 691 C CA . LEU A 1 85 ? -6.075 -8.983 4.327 1.00 98.12 85 LEU A CA 1
ATOM 692 C C . LEU A 1 85 ? -6.871 -10.228 4.735 1.00 98.12 85 LEU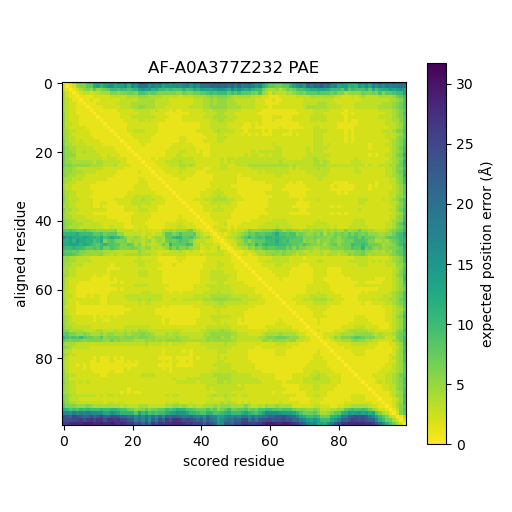 A C 1
ATOM 694 O O . LEU A 1 85 ? -6.259 -11.241 5.063 1.00 98.12 85 LEU A O 1
ATOM 698 N N . GLY A 1 86 ? -8.207 -10.154 4.712 1.00 97.94 86 GLY A N 1
ATOM 699 C CA . GLY A 1 86 ? -9.080 -11.266 5.098 1.00 97.94 86 GLY A CA 1
ATOM 700 C C . GLY A 1 86 ? -8.968 -12.441 4.131 1.00 97.94 86 GLY A C 1
ATOM 701 O O . GLY A 1 86 ? -8.783 -13.578 4.556 1.00 97.94 86 GLY A O 1
ATOM 702 N N . ASP A 1 87 ? -8.965 -12.138 2.832 1.00 98.19 87 ASP A N 1
ATOM 703 C CA . ASP A 1 87 ? -8.939 -13.149 1.768 1.00 98.19 87 ASP A CA 1
ATOM 704 C C . ASP A 1 87 ? -7.534 -13.400 1.197 1.00 98.19 87 ASP A C 1
ATOM 706 O O . ASP A 1 87 ? -7.377 -14.159 0.243 1.00 98.19 87 ASP A O 1
ATOM 710 N N . LYS A 1 88 ? -6.498 -12.759 1.761 1.00 96.81 88 LYS A N 1
ATOM 711 C CA . LYS A 1 88 ? -5.114 -12.777 1.242 1.00 96.81 88 LYS A CA 1
ATOM 712 C C . LYS A 1 88 ? -5.041 -12.414 -0.246 1.00 96.81 88 LYS A C 1
ATOM 714 O O . LYS A 1 88 ? -4.258 -12.987 -1.001 1.00 96.81 88 LYS A O 1
ATOM 719 N N . LEU A 1 89 ? -5.861 -11.450 -0.653 1.00 98.00 89 LEU A N 1
ATOM 720 C CA . LEU A 1 89 ? -5.979 -11.005 -2.033 1.00 98.00 89 LEU A CA 1
ATOM 721 C C . LEU A 1 89 ? -5.306 -9.648 -2.207 1.00 98.00 89 LEU A C 1
ATOM 723 O O . LEU A 1 89 ? -5.485 -8.726 -1.405 1.00 98.00 89 LEU A O 1
ATOM 727 N N . PHE A 1 90 ? -4.559 -9.525 -3.299 1.00 97.75 90 PHE A N 1
ATOM 728 C CA . PHE A 1 90 ? -3.908 -8.293 -3.704 1.00 97.75 90 PHE A CA 1
ATOM 729 C C . PHE A 1 90 ? -4.310 -7.960 -5.136 1.00 97.75 90 PHE A C 1
ATOM 731 O O . PHE A 1 90 ? -4.294 -8.826 -6.006 1.00 97.75 90 PHE A O 1
ATOM 738 N N . HIS A 1 91 ? -4.658 -6.706 -5.389 1.00 98.12 91 HIS A N 1
ATOM 739 C CA . HIS A 1 91 ? -4.891 -6.214 -6.740 1.00 98.12 91 HIS A CA 1
ATOM 740 C C . HIS A 1 91 ? -4.217 -4.859 -6.895 1.00 98.12 91 HIS A C 1
ATOM 742 O O . HIS A 1 91 ? -4.350 -4.003 -6.025 1.00 98.12 91 HIS A O 1
ATOM 748 N N . GLY A 1 92 ? -3.504 -4.648 -7.995 1.00 96.81 92 GLY A N 1
ATOM 749 C CA . GLY A 1 92 ? -2.799 -3.400 -8.253 1.00 96.81 92 GLY A CA 1
ATOM 750 C C . GLY A 1 92 ? -3.009 -2.930 -9.678 1.00 96.81 92 GLY A C 1
ATOM 751 O O . GLY A 1 92 ? -2.953 -3.715 -10.619 1.00 96.81 92 GLY A O 1
ATOM 752 N N . THR A 1 93 ? -3.250 -1.634 -9.823 1.00 96.62 93 THR A N 1
ATOM 753 C CA . THR A 1 93 ? -3.275 -0.926 -11.098 1.00 96.62 93 THR A CA 1
ATOM 754 C C . THR A 1 93 ? -2.117 0.060 -11.104 1.00 96.62 93 THR A C 1
ATOM 756 O O . THR A 1 93 ? -1.986 0.870 -10.185 1.00 96.62 93 THR A O 1
ATOM 759 N N . ILE A 1 94 ? -1.275 -0.023 -12.130 1.00 93.88 94 ILE A N 1
ATOM 760 C CA . ILE A 1 94 ? -0.133 0.867 -12.338 1.00 93.88 94 ILE A CA 1
ATOM 761 C C . ILE A 1 94 ? -0.311 1.495 -13.716 1.00 93.88 94 ILE A C 1
ATOM 763 O O . ILE A 1 94 ? -0.357 0.782 -14.718 1.00 93.88 94 ILE A O 1
ATOM 767 N N . SER A 1 95 ? -0.405 2.817 -13.755 1.00 92.31 95 SER A N 1
ATOM 768 C CA . SER A 1 95 ? -0.544 3.600 -14.978 1.00 92.31 95 SER A CA 1
ATOM 769 C C . SER A 1 95 ? 0.705 4.448 -15.149 1.00 92.31 95 SER A C 1
ATOM 771 O O . SER A 1 95 ? 0.916 5.416 -14.424 1.00 92.31 95 SER A O 1
ATOM 773 N N . SER A 1 96 ? 1.555 4.089 -16.104 1.00 85.50 96 SER A N 1
ATOM 774 C CA . SER A 1 96 ? 2.688 4.919 -16.504 1.00 85.50 96 SER A CA 1
ATOM 775 C C . SER A 1 96 ? 2.310 5.770 -17.712 1.00 85.50 96 SER A C 1
ATOM 777 O O . SER A 1 96 ? 1.567 5.335 -18.596 1.00 85.50 96 SER A O 1
ATOM 779 N N . ARG A 1 97 ? 2.842 6.993 -17.788 1.00 78.69 97 ARG A N 1
ATOM 780 C CA . ARG A 1 97 ? 2.815 7.734 -19.051 1.00 78.69 97 ARG A CA 1
ATOM 781 C C . ARG A 1 97 ? 3.732 7.020 -20.042 1.00 78.69 97 ARG A C 1
ATOM 783 O O . ARG A 1 97 ? 4.916 6.832 -19.770 1.00 78.69 97 ARG A O 1
ATOM 790 N N . ALA A 1 98 ? 3.186 6.607 -21.181 1.00 55.16 98 ALA A N 1
ATOM 791 C CA . ALA A 1 98 ? 3.993 6.138 -22.296 1.00 55.16 98 ALA A CA 1
ATOM 792 C C . ALA A 1 98 ? 4.792 7.327 -22.852 1.00 55.16 98 ALA A C 1
ATOM 794 O O . ALA A 1 98 ? 4.174 8.266 -23.335 1.00 55.16 98 ALA A O 1
ATOM 795 N N . GLY A 1 99 ? 6.125 7.270 -22.748 1.00 57.81 99 GLY A N 1
ATOM 796 C CA . GLY A 1 99 ? 7.090 8.120 -23.463 1.00 57.81 99 GLY A CA 1
ATOM 797 C C . GLY A 1 99 ? 6.888 9.639 -23.361 1.00 57.81 99 GLY A C 1
ATOM 798 O O . GLY A 1 99 ? 6.048 10.204 -24.056 1.00 57.81 99 GLY A O 1
ATOM 799 N N . SER A 1 100 ? 7.726 10.314 -22.570 1.00 43.06 100 SER A N 1
ATOM 800 C CA . SER A 1 100 ? 8.155 11.682 -22.906 1.00 43.06 100 SER A CA 1
ATOM 801 C C . SER A 1 100 ? 9.219 11.629 -23.993 1.00 43.06 100 SER A C 1
ATOM 803 O O . SER A 1 100 ? 10.152 10.814 -23.793 1.00 43.06 100 SER A O 1
#

Foldseek 3Di:
DDAPDDFQPCVLPAQDWDWDADPVGWIKIWHRPDQFFIKIATCDDPDHRDTDGGFGWHWTHPHPQKIWIWHADPQRKTKIKIQRPPVRDIDIDIDHPDDD

Sequence (100 aa):
MMSTFDKHDLSGFIGKHLVYTYDNGWNYEIYVKNGHTLDYRIHSGIVGNRWVKDQEAYIVRVGESIYKISWTEPTGTDVSLIVNLGDKLFHGTISSRAGS

Radius of gyration: 13.87 Å; Cα contacts (8 Å, |Δi|>4): 196; chains: 1; bounding box: 42×25×36 Å

Organism: NCBI:txid72407